Protein AF-A0A151PGT8-F1 (afdb_monomer_lite)

Sequence (103 aa):
MACAYSSAFQTFQWYRQAPSGEITHLLSVPANRNVTAGLFTGESLEGGKKTTLHLVELRLADSGRYLCATDAQRHGQSPAPLKNPPSPDNPGGRDTGIAWQGQ

Structure (mmCIF, N/CA/C/O backbone):
data_AF-A0A151PGT8-F1
#
_entry.id   AF-A0A151PGT8-F1
#
loop_
_atom_site.group_PDB
_atom_site.id
_atom_site.type_symbol
_atom_site.label_atom_id
_atom_site.label_alt_id
_atom_site.label_comp_id
_atom_site.label_asym_id
_atom_site.label_entity_id
_atom_site.label_seq_id
_atom_site.pdbx_PDB_ins_code
_atom_site.Cartn_x
_atom_site.Cartn_y
_atom_site.Cartn_z
_atom_site.occupancy
_atom_site.B_iso_or_equiv
_atom_site.auth_seq_id
_atom_site.auth_comp_id
_atom_site.auth_asym_id
_atom_site.auth_atom_id
_atom_site.pdbx_PDB_model_num
ATOM 1 N N . MET A 1 1 ? 6.329 -1.063 7.840 1.00 93.06 1 MET A N 1
ATOM 2 C CA . MET A 1 1 ? 5.930 -2.442 7.451 1.00 93.06 1 MET A CA 1
ATOM 3 C C . MET A 1 1 ? 6.582 -2.781 6.123 1.00 93.06 1 MET A C 1
ATOM 5 O O . MET A 1 1 ? 6.874 -1.846 5.391 1.00 93.06 1 MET A O 1
ATOM 9 N N . ALA A 1 2 ? 6.855 -4.054 5.818 1.00 95.44 2 ALA A N 1
ATOM 10 C CA . ALA A 1 2 ? 7.591 -4.432 4.608 1.00 95.44 2 ALA A CA 1
ATOM 11 C C . ALA A 1 2 ? 7.080 -5.743 3.999 1.00 95.44 2 ALA A C 1
ATOM 13 O O . ALA A 1 2 ? 6.766 -6.675 4.735 1.00 95.44 2 ALA A O 1
ATOM 14 N N . CYS A 1 3 ? 7.068 -5.813 2.669 1.00 95.94 3 CYS A N 1
ATOM 15 C CA . CYS A 1 3 ? 6.828 -7.027 1.896 1.00 95.94 3 CYS A CA 1
ATOM 16 C C . CYS A 1 3 ? 7.957 -7.234 0.894 1.00 95.94 3 CYS A C 1
ATOM 18 O O . CYS A 1 3 ? 8.378 -6.280 0.242 1.00 95.94 3 CYS A O 1
ATOM 20 N N . ALA A 1 4 ? 8.429 -8.471 0.773 1.00 95.56 4 ALA A N 1
ATOM 21 C CA . ALA A 1 4 ? 9.474 -8.862 -0.162 1.00 95.56 4 ALA A CA 1
ATOM 22 C C . ALA A 1 4 ? 8.994 -10.041 -1.010 1.00 95.56 4 ALA A C 1
ATOM 24 O O . ALA A 1 4 ? 8.316 -10.941 -0.515 1.00 95.56 4 ALA A O 1
ATOM 25 N N . TYR A 1 5 ? 9.364 -10.019 -2.282 1.00 91.50 5 TYR A N 1
ATOM 26 C CA . TYR A 1 5 ? 8.968 -10.983 -3.293 1.00 91.50 5 TYR A CA 1
ATOM 27 C C . TYR A 1 5 ? 10.208 -11.518 -4.011 1.00 91.50 5 TYR A C 1
ATOM 29 O O . TYR A 1 5 ? 11.230 -10.842 -4.122 1.00 91.50 5 TYR A O 1
ATOM 37 N N . SER A 1 6 ? 10.117 -12.740 -4.536 1.00 91.06 6 SER A N 1
ATOM 38 C CA . SER A 1 6 ? 11.187 -13.340 -5.345 1.00 91.06 6 SER A CA 1
ATOM 39 C C . SER A 1 6 ? 11.327 -12.670 -6.719 1.00 91.06 6 SER A C 1
ATOM 41 O O . SER A 1 6 ? 12.436 -12.530 -7.243 1.00 91.06 6 SER A O 1
ATOM 43 N N . SER A 1 7 ? 10.206 -12.230 -7.292 1.00 90.44 7 SER A N 1
ATOM 44 C CA . SER A 1 7 ? 10.118 -11.569 -8.595 1.00 90.44 7 SER A CA 1
ATOM 45 C C . SER A 1 7 ? 9.928 -10.060 -8.459 1.00 90.44 7 SER A C 1
ATOM 47 O O . SER A 1 7 ? 9.423 -9.574 -7.449 1.00 90.44 7 SER A O 1
ATOM 49 N N . ALA A 1 8 ? 10.322 -9.323 -9.500 1.00 91.25 8 ALA A N 1
ATOM 50 C CA . ALA A 1 8 ? 10.082 -7.889 -9.579 1.00 91.25 8 ALA A CA 1
ATOM 51 C C . ALA A 1 8 ? 8.673 -7.597 -10.119 1.00 91.25 8 ALA A C 1
ATOM 53 O O . ALA A 1 8 ? 8.248 -8.176 -11.123 1.00 91.25 8 ALA A O 1
ATOM 54 N N . PHE A 1 9 ? 7.972 -6.670 -9.477 1.00 92.06 9 PHE A N 1
ATOM 55 C CA . PHE A 1 9 ? 6.647 -6.196 -9.861 1.00 92.06 9 PHE A CA 1
ATOM 56 C C . PHE A 1 9 ? 6.691 -4.717 -10.230 1.00 92.06 9 PHE A C 1
ATOM 58 O O . PHE A 1 9 ? 7.548 -3.983 -9.752 1.00 92.06 9 PHE A O 1
ATOM 65 N N . GLN A 1 10 ? 5.765 -4.292 -11.094 1.00 92.94 10 GLN A N 1
ATOM 66 C CA . GLN A 1 10 ? 5.676 -2.903 -11.563 1.00 92.94 10 GLN A CA 1
ATOM 67 C C . GLN A 1 10 ? 4.914 -2.005 -10.590 1.00 92.94 10 GLN A C 1
ATOM 69 O O . GLN A 1 10 ? 5.238 -0.826 -10.461 1.00 92.94 10 GLN A O 1
ATOM 74 N N . THR A 1 11 ? 3.934 -2.573 -9.891 1.00 93.56 11 THR A N 1
ATOM 75 C CA . THR A 1 11 ? 3.107 -1.852 -8.929 1.00 93.56 11 THR A CA 1
ATOM 76 C C . THR A 1 11 ? 2.859 -2.723 -7.709 1.00 93.56 11 THR A C 1
ATOM 78 O O . THR A 1 11 ? 2.568 -3.917 -7.822 1.00 93.56 11 THR A O 1
ATOM 81 N N . PHE A 1 12 ? 2.930 -2.097 -6.542 1.00 95.38 12 PHE A N 1
ATOM 82 C CA . PHE A 1 12 ? 2.503 -2.658 -5.273 1.00 95.38 12 PHE A CA 1
ATOM 83 C C . PHE A 1 12 ? 1.241 -1.959 -4.800 1.00 95.38 12 PHE A C 1
ATOM 85 O O . PHE A 1 12 ? 1.117 -0.741 -4.904 1.00 95.38 12 PHE A O 1
ATOM 92 N N . GLN A 1 13 ? 0.322 -2.726 -4.240 1.00 96.38 13 GLN A N 1
ATOM 93 C CA . GLN A 1 13 ? -0.916 -2.238 -3.660 1.00 96.38 13 GLN A CA 1
ATOM 94 C C . GLN A 1 13 ? -0.866 -2.442 -2.153 1.00 96.38 13 GLN A C 1
ATOM 96 O O . GLN A 1 13 ? -0.583 -3.548 -1.691 1.00 96.38 13 GLN A O 1
ATOM 101 N N . TRP A 1 14 ? -1.155 -1.393 -1.392 1.00 97.38 14 TRP A N 1
ATOM 102 C CA . TRP A 1 14 ? -1.260 -1.467 0.059 1.00 97.38 14 TRP A CA 1
ATOM 103 C C . TRP A 1 14 ? -2.711 -1.357 0.497 1.00 97.38 14 TRP A C 1
ATOM 105 O O . TRP A 1 14 ? -3.453 -0.492 0.033 1.00 97.38 14 TRP A O 1
ATOM 115 N N . TYR A 1 15 ? -3.089 -2.223 1.429 1.00 96.62 15 TYR A N 1
ATOM 116 C CA . TYR A 1 15 ? -4.415 -2.279 2.016 1.00 96.62 15 TYR A CA 1
ATOM 117 C C . TYR A 1 15 ? -4.320 -2.359 3.532 1.00 96.62 15 TYR A C 1
ATOM 119 O O . TYR A 1 15 ? -3.334 -2.842 4.098 1.00 96.62 15 TYR A O 1
ATOM 127 N N . ARG A 1 16 ? -5.399 -1.953 4.186 1.00 95.38 16 ARG A N 1
ATOM 128 C CA . ARG A 1 16 ? -5.622 -2.192 5.603 1.00 95.38 16 ARG A CA 1
ATOM 129 C C . ARG A 1 16 ? -6.892 -2.998 5.773 1.00 95.38 16 ARG A C 1
ATOM 131 O O . ARG A 1 16 ? -7.927 -2.644 5.229 1.00 95.38 16 ARG A O 1
ATOM 138 N N . GLN A 1 17 ? -6.804 -4.046 6.573 1.00 96.44 17 GLN A N 1
ATOM 139 C CA . GLN A 1 17 ? -7.943 -4.786 7.070 1.00 96.44 17 GLN A CA 1
ATOM 140 C C . GLN A 1 17 ? -8.245 -4.346 8.507 1.00 96.44 17 GLN A C 1
ATOM 142 O O . GLN A 1 17 ? -7.421 -4.539 9.410 1.00 96.44 17 GLN A O 1
ATOM 147 N N . ALA A 1 18 ? -9.413 -3.742 8.712 1.00 93.81 18 ALA A N 1
ATOM 148 C CA . ALA A 1 18 ? -9.915 -3.373 10.030 1.00 93.81 18 ALA A CA 1
ATOM 149 C C . ALA A 1 18 ? -10.287 -4.625 10.855 1.00 93.81 18 ALA A C 1
ATOM 151 O O . ALA A 1 18 ? -10.501 -5.696 10.282 1.00 93.81 18 ALA A O 1
ATOM 152 N N . PRO A 1 19 ? -10.424 -4.521 12.192 1.00 91.12 19 PRO A N 1
ATOM 153 C CA . PRO A 1 19 ? -10.880 -5.640 13.026 1.00 91.12 19 PRO A CA 1
ATOM 154 C C . PRO A 1 19 ? -12.253 -6.205 12.627 1.00 91.12 19 PRO A C 1
ATOM 156 O O . PRO A 1 19 ? -12.517 -7.379 12.863 1.00 91.12 19 PRO A O 1
ATOM 159 N N . SER A 1 20 ? -13.105 -5.394 11.988 1.00 93.12 20 SER A N 1
ATOM 160 C CA . SER A 1 20 ? -14.387 -5.817 11.404 1.00 93.12 20 SER A CA 1
ATOM 161 C C . SER A 1 20 ? -14.239 -6.754 10.198 1.00 93.12 20 SER A C 1
ATOM 163 O O . SER A 1 20 ? -15.221 -7.347 9.762 1.00 93.12 20 SER A O 1
ATOM 165 N N . GLY A 1 21 ? -13.032 -6.876 9.639 1.00 92.75 21 GLY A N 1
ATOM 166 C CA . GLY A 1 21 ? -12.742 -7.629 8.422 1.00 92.75 21 GLY A CA 1
ATOM 167 C C . GLY A 1 21 ? -12.804 -6.799 7.138 1.00 92.75 21 GLY A C 1
ATOM 168 O O . GLY A 1 21 ? -12.366 -7.300 6.103 1.00 92.75 21 GLY A O 1
ATOM 169 N N . GLU A 1 22 ? -13.278 -5.549 7.197 1.00 95.00 22 GLU A N 1
ATOM 170 C CA . GLU A 1 22 ? -13.301 -4.630 6.052 1.00 95.00 22 GLU A CA 1
ATOM 171 C C . GLU A 1 22 ? -11.880 -4.368 5.541 1.00 95.00 22 GLU A C 1
ATOM 173 O O . GLU A 1 22 ? -10.990 -4.060 6.334 1.00 95.00 22 GLU A O 1
ATOM 178 N N . ILE A 1 23 ? -11.677 -4.487 4.225 1.00 96.38 23 ILE A N 1
ATOM 179 C CA . ILE A 1 23 ? -10.402 -4.212 3.560 1.00 96.38 23 ILE A CA 1
ATOM 180 C C . ILE A 1 23 ? -10.520 -2.906 2.777 1.00 96.38 23 ILE A C 1
ATOM 182 O O . ILE A 1 23 ? -11.264 -2.825 1.802 1.00 96.38 23 ILE A O 1
ATOM 186 N N . THR A 1 24 ? -9.723 -1.916 3.162 1.00 95.75 24 THR A N 1
ATOM 187 C CA . THR A 1 24 ? -9.657 -0.605 2.515 1.00 95.75 24 THR A CA 1
ATOM 188 C C . THR A 1 24 ? -8.332 -0.463 1.770 1.00 95.75 24 THR A C 1
ATOM 190 O O . THR A 1 24 ? -7.267 -0.796 2.299 1.00 95.75 24 THR A O 1
ATOM 193 N N . HIS A 1 25 ? -8.379 0.034 0.534 1.00 96.44 25 HIS A N 1
ATOM 194 C CA . HIS A 1 25 ? -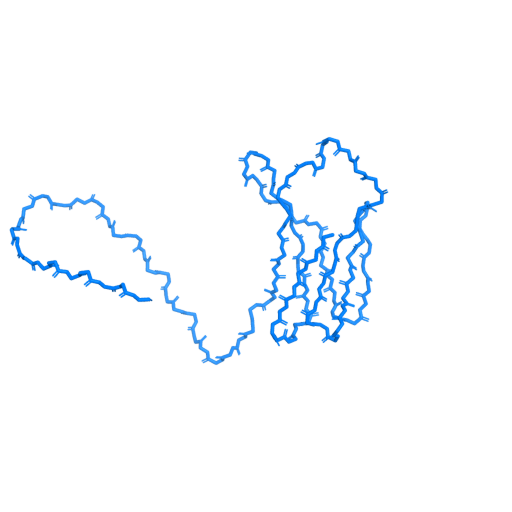7.177 0.404 -0.219 1.00 96.44 25 HIS A CA 1
ATOM 195 C C . HIS A 1 25 ? -6.546 1.669 0.369 1.00 96.44 25 HIS A C 1
ATOM 197 O O . HIS A 1 25 ? -7.255 2.618 0.694 1.00 96.44 25 HIS A O 1
ATOM 203 N N . LEU A 1 26 ? -5.221 1.662 0.523 1.00 95.44 26 LEU A N 1
ATOM 204 C CA . LEU A 1 26 ? -4.463 2.788 1.066 1.00 95.44 26 LEU A CA 1
ATOM 205 C C . LEU A 1 26 ? -3.779 3.582 -0.046 1.00 95.44 26 LEU A C 1
ATOM 207 O O . LEU A 1 26 ? -3.971 4.790 -0.149 1.00 95.44 26 LEU A O 1
ATOM 211 N N . LEU A 1 27 ? -2.948 2.913 -0.852 1.00 96.94 27 LEU A N 1
ATOM 212 C CA . LEU A 1 27 ? -2.195 3.527 -1.947 1.00 96.94 27 LEU A CA 1
ATOM 213 C C . LEU A 1 27 ? -1.573 2.479 -2.876 1.00 96.94 27 LEU A C 1
ATOM 215 O O . LEU A 1 27 ? -1.376 1.318 -2.505 1.00 96.94 27 LEU A O 1
ATOM 219 N N . SER A 1 28 ? -1.208 2.932 -4.075 1.00 96.62 28 SER A N 1
ATOM 220 C CA . SER A 1 28 ? -0.460 2.161 -5.071 1.00 96.62 28 SER A CA 1
ATOM 221 C C . SER A 1 28 ? 0.950 2.734 -5.238 1.00 96.62 28 SER A C 1
ATOM 223 O O . SER A 1 28 ? 1.101 3.918 -5.538 1.00 96.62 28 SER A O 1
ATOM 225 N N . VAL A 1 29 ? 1.979 1.902 -5.072 1.00 96.62 29 VAL A N 1
ATOM 226 C CA . VAL A 1 29 ? 3.395 2.280 -5.194 1.00 96.62 29 VAL A CA 1
ATOM 227 C C . VAL A 1 29 ? 3.963 1.715 -6.495 1.00 96.62 29 VAL A C 1
ATOM 229 O O . VAL A 1 29 ? 4.074 0.494 -6.620 1.00 96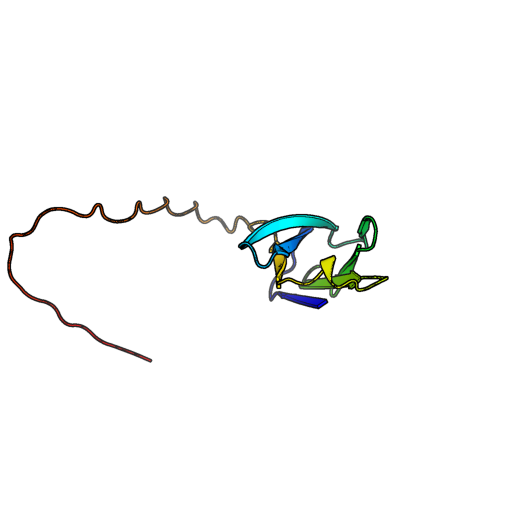.62 29 VAL A O 1
ATOM 232 N N . PRO A 1 30 ? 4.341 2.554 -7.468 1.00 95.38 30 PRO A N 1
ATOM 233 C CA . PRO A 1 30 ? 5.081 2.106 -8.637 1.00 95.38 30 PRO A CA 1
ATOM 234 C C . PRO A 1 30 ? 6.491 1.661 -8.247 1.00 95.38 30 PRO A C 1
ATOM 236 O O . PRO A 1 30 ? 7.105 2.214 -7.339 1.00 95.38 30 PRO A O 1
ATOM 239 N N . ALA A 1 31 ? 7.059 0.724 -8.996 1.00 92.81 31 ALA A N 1
ATOM 240 C CA . ALA A 1 31 ? 8.375 0.167 -8.703 1.00 92.81 31 ALA A CA 1
ATOM 241 C C . ALA A 1 31 ? 9.518 1.197 -8.736 1.00 92.81 31 ALA A C 1
ATOM 243 O O . ALA A 1 31 ? 10.571 0.974 -8.138 1.00 92.81 31 ALA A O 1
ATOM 244 N N . ASN A 1 32 ? 9.318 2.307 -9.452 1.00 92.81 32 ASN A N 1
ATOM 245 C CA . ASN A 1 32 ? 10.336 3.310 -9.751 1.00 92.81 32 ASN A CA 1
ATOM 246 C C . ASN A 1 32 ? 10.247 4.586 -8.901 1.00 92.81 32 ASN A C 1
ATOM 248 O O . ASN A 1 32 ? 11.075 5.476 -9.088 1.00 92.81 32 ASN A O 1
ATOM 252 N N . ARG A 1 33 ? 9.252 4.719 -8.015 1.00 94.06 33 ARG A N 1
ATOM 253 C CA . ARG A 1 33 ? 9.112 5.909 -7.168 1.00 94.06 33 ARG A CA 1
ATOM 254 C C . ARG A 1 33 ? 8.353 5.626 -5.881 1.00 94.06 33 ARG A C 1
ATOM 256 O O . ARG A 1 33 ? 7.478 4.766 -5.839 1.00 94.06 33 ARG A O 1
ATOM 263 N N . ASN A 1 34 ? 8.620 6.445 -4.875 1.00 96.38 34 ASN A N 1
ATOM 264 C CA . ASN A 1 34 ? 7.855 6.445 -3.636 1.00 96.38 34 ASN A CA 1
ATOM 265 C C . ASN A 1 34 ? 6.561 7.247 -3.821 1.00 96.38 34 ASN A C 1
ATOM 267 O O . ASN A 1 34 ? 6.483 8.149 -4.661 1.00 96.38 34 ASN A O 1
ATOM 271 N N . VAL A 1 35 ? 5.537 6.903 -3.046 1.00 97.12 35 VAL A N 1
ATOM 272 C CA . VAL A 1 35 ? 4.218 7.539 -3.094 1.00 97.12 35 VAL A CA 1
ATOM 273 C C . VAL A 1 35 ? 3.754 7.841 -1.684 1.00 97.12 35 VAL A C 1
ATOM 275 O O . VAL A 1 35 ? 3.768 6.965 -0.825 1.00 97.12 35 VAL A O 1
ATOM 278 N N . THR A 1 36 ? 3.274 9.061 -1.471 1.00 96.81 36 THR A N 1
ATOM 279 C CA . THR A 1 36 ? 2.665 9.476 -0.208 1.00 96.81 36 THR A CA 1
ATOM 280 C C . THR A 1 36 ? 1.195 9.809 -0.428 1.00 96.81 36 THR A C 1
ATOM 282 O O . THR A 1 36 ? 0.853 10.564 -1.336 1.00 96.81 36 THR A O 1
ATOM 285 N N . ALA A 1 37 ? 0.330 9.241 0.409 1.00 93.75 37 ALA A N 1
ATOM 286 C CA . ALA A 1 37 ? -1.106 9.478 0.426 1.00 93.75 37 ALA A CA 1
ATOM 287 C C . ALA A 1 37 ? -1.569 9.660 1.879 1.00 93.75 37 ALA A C 1
ATOM 289 O O . ALA A 1 37 ? -1.590 8.715 2.669 1.00 93.75 37 ALA A O 1
ATOM 290 N N . GLY A 1 38 ? -1.921 10.894 2.247 1.00 91.31 38 GLY A N 1
ATOM 291 C CA . GLY A 1 38 ? -2.267 11.231 3.628 1.00 91.31 38 GLY A CA 1
ATOM 292 C C . GLY A 1 38 ? -1.105 10.948 4.584 1.00 91.31 38 GLY A C 1
ATOM 293 O O . GLY A 1 38 ? -0.019 11.496 4.423 1.00 91.31 38 GLY A O 1
ATOM 294 N N . LEU A 1 39 ? -1.338 10.083 5.573 1.00 92.06 39 LEU A N 1
ATOM 295 C CA . LEU A 1 39 ? -0.337 9.689 6.574 1.00 92.06 39 LEU A CA 1
ATOM 296 C C . LEU A 1 39 ? 0.562 8.531 6.116 1.00 92.06 39 LEU A C 1
ATOM 298 O O . LEU A 1 39 ? 1.491 8.163 6.837 1.00 92.06 39 LEU A O 1
ATOM 302 N N . PHE A 1 40 ? 0.278 7.944 4.953 1.00 95.12 40 PHE A N 1
ATOM 303 C CA . PHE A 1 40 ? 0.951 6.757 4.450 1.00 95.12 40 PHE A CA 1
ATOM 304 C C . PHE A 1 40 ? 1.998 7.121 3.402 1.00 95.12 40 PHE A C 1
ATOM 306 O O . PHE A 1 40 ? 1.682 7.770 2.408 1.00 95.12 40 PHE A O 1
ATOM 313 N N . THR A 1 41 ? 3.218 6.624 3.575 1.00 97.25 41 THR A N 1
ATOM 314 C CA . THR A 1 41 ? 4.281 6.686 2.569 1.00 97.25 41 THR A CA 1
ATOM 315 C C . THR A 1 41 ? 4.678 5.272 2.184 1.00 97.25 41 THR A C 1
ATOM 317 O O . THR A 1 41 ? 5.168 4.503 3.010 1.00 97.25 41 THR A O 1
ATOM 320 N N . GLY A 1 42 ? 4.429 4.921 0.929 1.00 97.12 42 GLY A N 1
ATOM 321 C CA . GLY A 1 42 ? 4.847 3.671 0.325 1.00 97.12 42 GLY A CA 1
ATOM 322 C C . GLY A 1 42 ? 6.135 3.843 -0.468 1.00 97.12 42 GLY A C 1
ATOM 323 O O . GLY A 1 42 ? 6.248 4.762 -1.281 1.00 97.12 42 GLY A O 1
ATOM 324 N N . GLU A 1 43 ? 7.089 2.944 -0.269 1.00 97.62 43 GLU A N 1
ATOM 325 C CA . GLU A 1 43 ? 8.359 2.945 -0.994 1.00 97.62 43 GLU A CA 1
ATOM 326 C C . GLU A 1 43 ? 8.531 1.644 -1.768 1.00 97.62 43 GLU A C 1
ATOM 328 O O . GLU A 1 43 ? 8.059 0.583 -1.345 1.00 97.62 43 GLU A O 1
ATOM 333 N N . SER A 1 44 ? 9.203 1.735 -2.912 1.00 96.06 44 SER A N 1
ATOM 334 C CA . SER A 1 44 ? 9.647 0.579 -3.685 1.00 96.06 44 SER A CA 1
ATOM 335 C C . SER A 1 44 ? 11.161 0.476 -3.589 1.00 96.06 44 SER A C 1
ATOM 337 O O . SER A 1 44 ? 11.886 1.439 -3.830 1.00 96.06 44 SER A O 1
ATOM 339 N N . LEU A 1 45 ? 11.637 -0.711 -3.238 1.00 94.69 45 LEU A N 1
ATOM 340 C CA . LEU A 1 45 ? 13.037 -1.024 -3.007 1.00 94.69 45 LEU A CA 1
ATOM 341 C C . LEU A 1 45 ? 13.454 -2.212 -3.878 1.00 94.69 45 LEU A C 1
ATOM 343 O O . LEU A 1 45 ? 12.625 -2.961 -4.407 1.00 94.69 45 LEU A O 1
ATOM 347 N N . GLU A 1 46 ? 14.768 -2.397 -4.004 1.00 94.06 46 GLU A N 1
ATOM 348 C CA . GLU A 1 46 ? 15.366 -3.578 -4.646 1.00 94.06 46 GLU A CA 1
ATOM 349 C C . GLU A 1 46 ? 14.841 -3.816 -6.079 1.00 94.06 46 GLU A C 1
ATOM 351 O O . GLU A 1 46 ?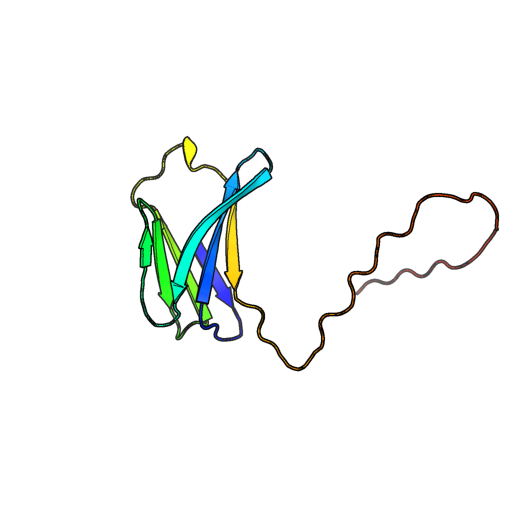 14.635 -4.950 -6.510 1.00 94.06 46 GLU A O 1
ATOM 356 N N . GLY A 1 47 ? 14.587 -2.728 -6.818 1.00 89.75 47 GLY A N 1
ATOM 357 C CA . GLY A 1 47 ? 14.124 -2.780 -8.208 1.00 89.75 47 GLY A CA 1
ATOM 358 C C . GLY A 1 47 ? 12.725 -3.377 -8.377 1.00 89.75 47 GLY A C 1
ATOM 359 O O . GLY A 1 47 ? 12.476 -4.071 -9.360 1.00 89.75 47 GLY A O 1
ATOM 360 N N . GLY A 1 48 ? 11.825 -3.157 -7.413 1.00 92.00 48 GLY A N 1
ATOM 361 C CA . GLY A 1 48 ? 10.461 -3.685 -7.463 1.00 92.00 48 GLY A CA 1
ATOM 362 C C . GLY A 1 48 ? 10.328 -5.101 -6.906 1.00 92.00 48 GLY A C 1
ATOM 363 O O . GLY A 1 48 ? 9.340 -5.774 -7.184 1.00 92.00 48 GLY A O 1
ATOM 364 N N . LYS A 1 49 ? 11.289 -5.571 -6.105 1.00 94.56 49 LYS A N 1
ATOM 365 C CA . LYS A 1 49 ? 11.172 -6.835 -5.352 1.00 94.56 49 LYS A CA 1
ATOM 366 C C . LYS A 1 49 ? 10.692 -6.635 -3.924 1.00 94.56 49 LYS A C 1
ATOM 368 O O . LYS A 1 49 ? 10.276 -7.589 -3.274 1.00 94.56 49 LYS A O 1
ATOM 373 N N . LYS A 1 50 ? 10.737 -5.405 -3.423 1.00 96.06 50 LYS A N 1
ATOM 374 C CA . LYS A 1 50 ? 10.374 -5.091 -2.048 1.00 96.06 50 LYS A CA 1
ATOM 375 C C . LYS A 1 50 ? 9.603 -3.789 -1.991 1.00 96.06 50 LYS A C 1
ATOM 377 O O . LYS A 1 50 ? 9.904 -2.853 -2.720 1.00 96.06 50 LYS A O 1
ATOM 382 N N . THR A 1 51 ? 8.631 -3.724 -1.095 1.00 96.81 51 THR A N 1
ATOM 383 C CA . THR A 1 51 ? 7.914 -2.490 -0.789 1.00 96.81 51 THR A CA 1
ATOM 384 C C . THR A 1 51 ? 7.800 -2.301 0.711 1.00 96.81 51 THR A C 1
ATOM 386 O O . THR A 1 51 ? 7.650 -3.270 1.463 1.00 96.81 51 THR A O 1
ATOM 389 N N . THR A 1 52 ? 7.879 -1.054 1.157 1.00 97.62 52 THR A N 1
ATOM 390 C CA . THR A 1 52 ? 7.638 -0.671 2.545 1.00 97.62 52 THR A CA 1
ATOM 391 C C . THR A 1 52 ? 6.466 0.290 2.631 1.00 97.62 52 THR A C 1
ATOM 393 O O . THR A 1 52 ? 6.196 1.047 1.705 1.00 97.62 52 THR A O 1
ATOM 396 N N . LEU A 1 53 ? 5.758 0.236 3.757 1.00 96.94 53 LEU A N 1
ATOM 397 C CA . LEU A 1 53 ? 4.720 1.189 4.125 1.00 96.94 53 LEU A CA 1
ATOM 398 C C . LEU A 1 53 ? 5.088 1.823 5.462 1.00 96.94 53 LEU A C 1
ATOM 400 O O . LEU A 1 53 ? 5.268 1.121 6.467 1.00 96.94 53 LEU A O 1
ATOM 404 N N . HIS A 1 54 ? 5.186 3.143 5.455 1.00 95.38 54 HIS A N 1
ATOM 405 C CA . HIS A 1 54 ? 5.496 3.989 6.595 1.00 95.38 54 HIS A CA 1
ATOM 406 C C . HIS A 1 54 ? 4.269 4.818 6.956 1.00 95.38 54 HIS A C 1
ATOM 408 O O . HIS A 1 54 ? 3.589 5.338 6.074 1.00 95.38 54 HIS A O 1
ATOM 414 N N . LEU A 1 55 ? 3.989 4.925 8.253 1.00 93.75 55 LEU A N 1
ATOM 415 C CA . LEU A 1 55 ? 2.964 5.813 8.788 1.00 93.75 55 LEU A CA 1
ATOM 416 C C . LEU A 1 55 ? 3.680 6.911 9.565 1.00 93.75 55 LEU A C 1
ATOM 418 O O . LEU A 1 55 ? 4.524 6.605 10.407 1.00 93.75 55 LEU A O 1
ATOM 422 N N . VAL A 1 56 ? 3.360 8.170 9.270 1.00 88.06 56 VAL A N 1
ATOM 423 C CA . VAL A 1 56 ? 3.969 9.326 9.952 1.00 88.06 56 VAL A CA 1
ATOM 424 C C . VAL A 1 56 ? 3.482 9.433 11.398 1.00 88.06 56 VAL A C 1
ATOM 426 O O . VAL A 1 56 ? 4.246 9.799 12.286 1.00 88.06 56 VAL A O 1
ATOM 429 N N . GLU A 1 57 ? 2.226 9.065 11.648 1.00 87.19 57 GLU A N 1
ATOM 430 C CA . GLU A 1 57 ? 1.614 9.077 12.972 1.00 87.19 57 GLU A CA 1
ATOM 431 C C . GLU A 1 57 ? 0.749 7.823 13.137 1.00 87.19 57 GLU A C 1
ATOM 433 O O . GLU A 1 57 ? -0.048 7.498 12.259 1.00 87.19 57 GLU A O 1
ATOM 438 N N . LEU A 1 58 ? 0.928 7.099 14.244 1.00 87.31 58 LEU A N 1
ATOM 439 C CA . LEU A 1 58 ? 0.156 5.898 14.561 1.00 87.31 58 LEU A CA 1
ATOM 440 C C . LEU A 1 58 ? -0.937 6.250 15.566 1.00 87.31 58 LEU A C 1
ATOM 442 O O . LEU A 1 58 ? -0.637 6.559 16.720 1.00 87.31 58 LEU A O 1
ATOM 446 N N . ARG A 1 59 ? -2.204 6.164 15.158 1.00 89.19 59 ARG A N 1
ATOM 447 C CA . ARG A 1 59 ? -3.350 6.328 16.059 1.00 89.19 59 ARG A CA 1
ATOM 448 C C . ARG A 1 59 ? -4.009 4.981 16.319 1.00 89.19 59 ARG A C 1
ATOM 450 O O . ARG A 1 59 ? -3.905 4.045 15.530 1.00 89.19 59 ARG A O 1
ATOM 457 N N . LEU A 1 60 ? -4.758 4.877 17.418 1.00 88.00 60 LEU A N 1
ATOM 458 C CA . LEU A 1 60 ? -5.509 3.653 17.737 1.00 88.00 60 LEU A CA 1
ATOM 459 C C . LEU A 1 60 ? -6.491 3.281 16.611 1.00 88.00 60 LEU A C 1
ATOM 461 O O . LEU A 1 60 ? -6.683 2.104 16.302 1.00 88.00 60 LEU A O 1
ATOM 465 N N . ALA A 1 61 ? -7.049 4.301 15.954 1.00 86.69 61 ALA A N 1
ATOM 466 C CA . ALA A 1 61 ? -7.926 4.164 14.799 1.00 86.69 61 ALA A CA 1
ATOM 467 C C . ALA A 1 61 ? -7.237 3.571 13.561 1.00 86.69 61 ALA A C 1
ATOM 469 O O . ALA A 1 61 ? -7.952 3.185 12.643 1.00 86.69 61 ALA A O 1
ATOM 470 N N . ASP A 1 62 ? -5.905 3.454 13.543 1.00 87.88 62 ASP A N 1
ATOM 471 C CA . ASP A 1 62 ? -5.109 2.851 12.465 1.00 87.88 62 ASP A CA 1
ATOM 472 C C . ASP A 1 62 ? -4.765 1.378 12.743 1.00 87.88 62 ASP A C 1
ATOM 474 O O . ASP A 1 62 ? -4.131 0.706 11.927 1.00 87.88 62 ASP A O 1
ATOM 478 N N . SER A 1 63 ? -5.196 0.837 13.886 1.00 90.25 63 SER A N 1
ATOM 479 C CA . SER A 1 63 ? -4.976 -0.568 14.237 1.00 90.25 63 SER A CA 1
ATOM 480 C C . SER A 1 63 ? -5.657 -1.518 13.246 1.00 90.25 63 SER A C 1
ATOM 482 O O . SER A 1 63 ? -6.792 -1.318 12.811 1.00 90.25 63 SER A O 1
ATOM 484 N N . GLY A 1 64 ? -4.956 -2.569 12.843 1.00 92.44 64 GLY A N 1
ATOM 485 C CA . GLY A 1 64 ? -5.467 -3.524 11.868 1.00 92.44 64 GLY A CA 1
ATOM 486 C C . GLY A 1 64 ? -4.3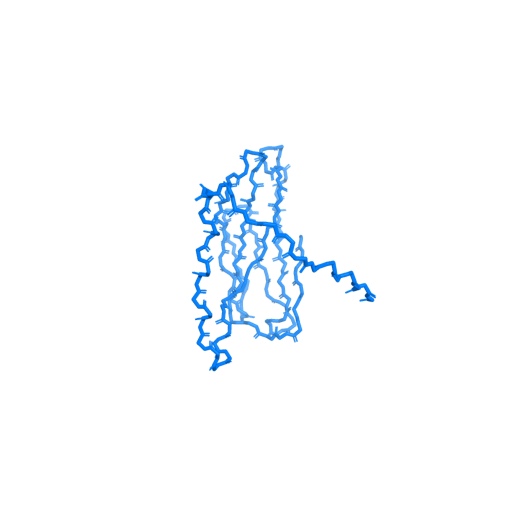52 -4.347 11.249 1.00 92.44 64 GLY A C 1
ATOM 487 O O . GLY A 1 64 ? -3.178 -4.198 11.593 1.00 92.44 64 GLY A O 1
ATOM 488 N N . ARG A 1 65 ? -4.725 -5.225 10.320 1.00 95.31 65 ARG A N 1
ATOM 489 C CA . ARG A 1 65 ? -3.761 -5.991 9.528 1.00 95.31 65 ARG A CA 1
ATOM 490 C C . ARG A 1 65 ? -3.447 -5.209 8.265 1.00 95.31 65 ARG A C 1
ATOM 492 O O . ARG A 1 65 ? -4.352 -4.835 7.530 1.00 95.31 65 ARG A O 1
ATOM 499 N N . TYR A 1 66 ? -2.173 -4.989 7.995 1.00 96.00 66 TYR A N 1
ATOM 500 C CA . TYR A 1 66 ? -1.740 -4.338 6.767 1.00 96.00 66 TYR A CA 1
ATOM 501 C C . TYR A 1 66 ? -1.351 -5.401 5.757 1.00 96.00 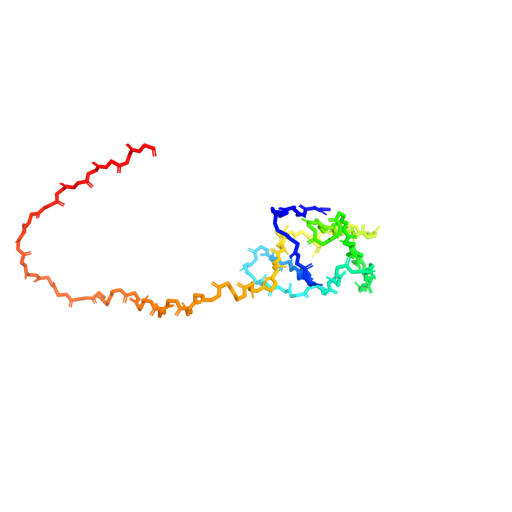66 TYR A C 1
ATOM 503 O O . TYR A 1 66 ? -0.574 -6.305 6.063 1.00 96.00 66 TYR A O 1
ATOM 511 N N . LEU A 1 67 ? -1.933 -5.305 4.571 1.00 96.88 67 LEU A N 1
ATOM 512 C CA . LEU A 1 67 ? -1.775 -6.276 3.504 1.00 96.88 67 LEU A CA 1
ATOM 513 C C . LEU A 1 67 ? -1.110 -5.589 2.318 1.00 96.88 67 LEU A C 1
ATOM 515 O O . LEU A 1 67 ? -1.418 -4.442 1.994 1.00 96.88 67 LEU A O 1
ATOM 519 N N . CYS A 1 68 ? -0.219 -6.313 1.662 1.00 95.56 68 CYS A N 1
ATOM 520 C CA . CYS A 1 68 ? 0.384 -5.910 0.406 1.00 95.56 68 CYS A CA 1
ATOM 521 C C . CYS A 1 68 ? -0.055 -6.891 -0.680 1.00 95.56 68 CYS A C 1
ATOM 523 O O . CYS A 1 68 ? -0.179 -8.092 -0.435 1.00 95.56 68 CYS A O 1
ATOM 525 N N . ALA A 1 69 ? -0.288 -6.376 -1.876 1.00 94.75 69 ALA A N 1
ATOM 526 C CA . ALA A 1 69 ? -0.545 -7.177 -3.058 1.00 94.75 69 ALA A CA 1
ATOM 527 C C . ALA A 1 69 ? 0.265 -6.633 -4.230 1.00 94.75 69 ALA A C 1
ATOM 529 O O . ALA A 1 69 ? 0.727 -5.490 -4.222 1.00 94.75 69 ALA A O 1
ATOM 530 N N . THR A 1 70 ? 0.431 -7.460 -5.245 1.00 92.88 70 THR A N 1
ATOM 531 C CA . THR A 1 70 ? 1.045 -7.080 -6.509 1.00 92.88 70 THR A CA 1
ATOM 532 C C . THR A 1 70 ? 0.108 -7.432 -7.646 1.00 92.88 70 THR A C 1
ATOM 534 O O . THR A 1 70 ? -0.785 -8.271 -7.503 1.00 92.88 70 THR A O 1
ATOM 537 N N . ASP A 1 71 ? 0.308 -6.783 -8.786 1.00 82.75 71 ASP A N 1
ATOM 538 C CA . ASP A 1 71 ? -0.426 -7.146 -9.989 1.00 82.75 71 ASP A CA 1
ATOM 539 C C . ASP A 1 71 ? -0.094 -8.594 -10.378 1.00 82.75 71 ASP A C 1
ATOM 541 O O . ASP A 1 71 ? 1.061 -9.032 -10.304 1.00 82.75 71 ASP A O 1
ATOM 545 N N . ALA A 1 72 ? -1.108 -9.343 -10.819 1.00 74.81 72 ALA A N 1
ATOM 546 C CA . ALA A 1 72 ? -0.908 -10.696 -11.313 1.00 74.81 72 ALA A CA 1
ATOM 547 C C . ALA A 1 72 ? 0.046 -10.659 -12.515 1.00 74.81 72 ALA A C 1
ATOM 549 O O . ALA A 1 72 ? -0.301 -10.160 -13.589 1.00 74.81 72 ALA A O 1
ATOM 5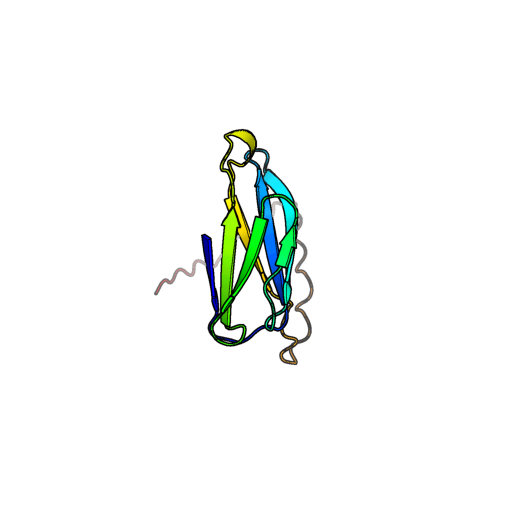50 N N . GLN A 1 73 ? 1.251 -11.209 -12.350 1.00 64.62 73 GLN A N 1
ATOM 551 C CA . GLN A 1 73 ? 2.134 -11.457 -13.482 1.00 64.62 73 GLN A CA 1
ATOM 552 C C . GLN A 1 73 ? 1.437 -12.502 -14.348 1.00 64.62 73 GLN A C 1
ATOM 554 O O . GLN A 1 73 ? 1.303 -13.658 -13.944 1.00 64.62 73 GLN A O 1
ATOM 559 N N . ARG A 1 74 ? 0.940 -12.104 -15.525 1.00 56.72 74 ARG A N 1
ATOM 560 C CA . ARG A 1 74 ? 0.386 -13.053 -16.494 1.00 56.72 74 ARG A CA 1
ATOM 561 C C . ARG A 1 74 ? 1.519 -13.904 -17.046 1.00 56.72 74 ARG A C 1
ATOM 563 O O . ARG A 1 74 ? 2.051 -13.641 -18.117 1.00 56.72 74 ARG A O 1
ATOM 570 N N . HIS A 1 75 ? 1.886 -14.939 -16.310 1.00 51.72 75 HIS A N 1
ATOM 571 C CA . HIS A 1 75 ? 2.867 -15.912 -16.745 1.00 51.72 75 HIS A CA 1
ATOM 572 C C . HIS A 1 75 ? 2.182 -16.961 -17.625 1.00 51.72 75 HIS A C 1
ATOM 574 O O . HIS A 1 75 ? 2.085 -18.107 -17.219 1.00 51.72 75 HIS A O 1
ATOM 580 N N . GLY A 1 76 ? 1.601 -16.560 -18.765 1.00 49.59 76 GLY A N 1
ATOM 581 C CA . GLY A 1 76 ? 1.040 -17.461 -19.793 1.00 49.59 76 GLY A CA 1
ATOM 582 C C . GLY A 1 76 ? -0.017 -18.491 -19.354 1.00 49.59 76 GLY A C 1
ATOM 583 O O . GLY A 1 76 ? -0.512 -19.241 -20.187 1.00 49.59 76 GLY A O 1
ATOM 584 N N . GLN A 1 77 ? -0.386 -18.545 -18.078 1.00 46.16 77 GLN A N 1
ATOM 585 C CA . GLN A 1 77 ? -1.343 -19.488 -17.531 1.00 46.16 77 GLN A CA 1
ATOM 586 C C . GLN A 1 77 ? -2.684 -18.776 -17.451 1.00 46.16 77 GLN A C 1
ATOM 588 O O . GLN A 1 77 ? -2.854 -17.801 -16.715 1.00 46.16 77 GLN A O 1
ATOM 593 N N . SER A 1 78 ? -3.619 -19.244 -18.277 1.00 48.72 78 SER A N 1
ATOM 594 C CA . SER A 1 78 ? -5.031 -18.889 -18.175 1.00 48.72 78 SER A CA 1
ATOM 595 C C . SER A 1 78 ? -5.471 -19.037 -16.714 1.00 48.72 78 SER A C 1
ATOM 597 O O . SER A 1 78 ? -5.133 -20.059 -16.107 1.00 48.72 78 SER A O 1
ATOM 599 N N . PRO A 1 79 ? -6.183 -18.062 -16.119 1.00 54.31 79 PRO A N 1
ATOM 600 C CA . PRO A 1 79 ? -6.699 -18.233 -14.770 1.00 54.31 79 PRO A CA 1
ATOM 601 C C . PRO A 1 79 ? -7.551 -19.503 -14.739 1.00 54.31 79 PRO A C 1
ATOM 603 O O . PRO A 1 79 ? -8.457 -19.671 -15.560 1.00 54.31 79 PRO A O 1
ATOM 606 N N . ALA A 1 80 ? -7.221 -20.421 -13.826 1.00 57.66 80 ALA A N 1
ATOM 607 C CA . ALA A 1 80 ? -8.052 -21.589 -13.588 1.00 57.66 80 ALA A CA 1
ATOM 608 C C . ALA A 1 80 ? -9.478 -21.101 -13.273 1.00 57.66 80 ALA A C 1
ATOM 610 O O . ALA A 1 80 ? -9.622 -20.149 -12.495 1.00 57.66 80 ALA A O 1
ATOM 611 N N . PRO A 1 81 ? -10.526 -21.696 -13.873 1.00 54.53 81 PRO A N 1
ATOM 612 C CA . PRO A 1 81 ? -11.895 -21.338 -13.542 1.00 54.53 81 PRO A CA 1
ATOM 613 C C . PRO A 1 81 ? -12.086 -21.439 -12.030 1.00 54.53 81 PRO A C 1
ATOM 615 O O . PRO A 1 81 ? -11.651 -22.418 -11.418 1.00 54.53 81 PRO A O 1
ATOM 618 N N . LEU A 1 82 ? -12.729 -20.435 -11.428 1.00 51.53 82 LEU A N 1
ATOM 619 C CA . LEU A 1 82 ? -13.199 -20.513 -10.047 1.00 51.53 82 LEU A CA 1
ATOM 620 C C . LEU A 1 82 ? -14.038 -21.789 -9.919 1.00 51.53 82 LEU A C 1
ATOM 622 O O . LEU A 1 82 ? -15.156 -21.862 -10.428 1.00 51.53 82 LEU A O 1
ATOM 626 N N . LYS A 1 83 ? -13.477 -22.822 -9.283 1.00 55.91 83 LYS A N 1
ATOM 627 C CA . LYS A 1 83 ? -14.236 -24.008 -8.904 1.00 55.91 83 LYS A CA 1
ATOM 628 C C . LYS A 1 83 ? -15.295 -23.527 -7.919 1.00 55.91 83 LYS A C 1
ATOM 630 O O . LYS A 1 83 ? -14.963 -23.188 -6.784 1.00 55.91 83 LYS A O 1
ATOM 635 N N . ASN A 1 84 ? -16.550 -23.489 -8.360 1.00 53.00 84 ASN A N 1
ATOM 636 C CA . ASN A 1 84 ? -17.675 -23.250 -7.467 1.00 53.00 84 ASN A CA 1
ATOM 637 C C . ASN A 1 84 ? -17.592 -24.234 -6.285 1.00 53.00 84 ASN A C 1
ATOM 639 O O . ASN A 1 84 ? -17.242 -25.405 -6.495 1.00 53.00 84 ASN A O 1
ATOM 643 N N . PRO A 1 85 ? -17.873 -23.786 -5.048 1.00 51.97 85 PRO A N 1
ATOM 644 C CA . PRO A 1 85 ? -17.927 -24.687 -3.907 1.00 51.97 85 PRO A CA 1
ATOM 645 C C . PRO A 1 85 ? -18.939 -25.809 -4.195 1.00 51.97 85 PRO A C 1
ATOM 647 O O . PRO A 1 85 ? -19.979 -25.541 -4.804 1.00 51.97 85 PRO A O 1
ATOM 650 N N . PRO A 1 86 ? -18.642 -27.066 -3.816 1.00 47.12 86 PRO A N 1
ATOM 651 C CA . PRO A 1 86 ? -19.598 -28.150 -3.982 1.00 47.12 86 PRO A CA 1
ATOM 652 C C . PRO A 1 86 ? -20.878 -27.795 -3.221 1.00 47.12 86 PRO A C 1
ATOM 654 O O . PRO A 1 86 ? -20.833 -27.444 -2.042 1.00 47.12 86 PRO A O 1
ATOM 657 N N . SER A 1 87 ? -22.003 -27.831 -3.934 1.00 51.59 87 SER A N 1
ATOM 658 C CA . SER A 1 87 ? -23.326 -27.592 -3.364 1.00 51.59 87 SER A CA 1
ATOM 659 C C . SER A 1 87 ? -23.601 -28.634 -2.269 1.00 51.59 87 SER A C 1
ATOM 661 O O . SER A 1 87 ? -23.300 -29.813 -2.485 1.00 51.59 87 SER A O 1
ATOM 663 N N . PRO A 1 88 ? -24.126 -28.242 -1.098 1.00 57.72 88 PRO A N 1
ATOM 664 C CA . PRO A 1 88 ? -24.525 -29.192 -0.079 1.00 57.72 88 PRO A CA 1
ATOM 665 C C . PRO A 1 88 ? -25.937 -29.666 -0.423 1.00 57.72 88 PRO A C 1
ATOM 667 O O . PRO A 1 88 ? -26.864 -28.891 -0.267 1.00 57.72 88 PRO A O 1
ATOM 670 N N . ASP A 1 89 ? -26.081 -30.878 -0.961 1.00 45.09 89 ASP A N 1
ATOM 671 C CA . ASP A 1 89 ? -27.210 -31.784 -0.675 1.00 45.09 89 ASP A CA 1
ATOM 672 C C . ASP A 1 89 ? -27.237 -32.967 -1.655 1.00 45.09 89 ASP A C 1
ATOM 674 O O . ASP A 1 89 ? -27.600 -32.818 -2.820 1.00 45.09 89 ASP A O 1
ATOM 678 N N . ASN A 1 90 ? -26.882 -34.160 -1.162 1.00 39.09 90 ASN A N 1
ATOM 679 C CA . ASN A 1 90 ? -27.763 -35.335 -1.208 1.00 39.09 90 ASN A CA 1
ATOM 680 C C . ASN A 1 90 ? -27.189 -36.450 -0.298 1.00 39.09 90 ASN A C 1
ATOM 682 O O . ASN A 1 90 ? -26.079 -36.929 -0.556 1.00 39.09 90 ASN A O 1
ATOM 686 N N . PRO A 1 91 ? -27.887 -36.882 0.768 1.00 49.66 91 PRO A N 1
ATOM 687 C CA . PRO A 1 91 ? -27.441 -37.983 1.608 1.00 49.66 91 PRO A CA 1
ATOM 688 C C . PRO A 1 91 ? -27.849 -39.317 0.970 1.00 49.66 91 PRO A C 1
ATOM 690 O O . PRO A 1 91 ? -29.007 -39.720 1.029 1.00 49.66 91 PRO A O 1
ATOM 693 N N . GLY A 1 92 ? -26.897 -40.043 0.386 1.00 42.41 92 GLY A N 1
ATOM 694 C CA . GLY A 1 92 ? -27.153 -41.424 -0.023 1.00 42.41 92 GLY A CA 1
ATOM 695 C C . GLY A 1 92 ? -26.104 -42.014 -0.954 1.00 42.41 92 GLY A C 1
ATOM 696 O O . GLY A 1 92 ? -26.213 -41.884 -2.166 1.00 42.41 92 GLY A O 1
ATOM 697 N N . GLY A 1 93 ? -25.123 -42.725 -0.393 1.00 37.19 93 GLY A N 1
ATOM 698 C CA . GLY A 1 93 ? -24.217 -43.575 -1.172 1.00 37.19 93 GLY A CA 1
ATOM 699 C C . GLY A 1 93 ? -22.899 -43.847 -0.455 1.00 37.19 93 GLY A C 1
ATOM 700 O O . GLY A 1 93 ? -22.080 -42.951 -0.310 1.00 37.19 93 GLY A O 1
ATOM 701 N N . ARG A 1 94 ? -22.732 -45.079 0.027 1.00 41.09 94 ARG A N 1
ATOM 702 C CA . ARG A 1 94 ? -21.609 -45.599 0.827 1.00 41.09 94 ARG A CA 1
ATOM 703 C C . ARG A 1 94 ? -20.284 -45.647 0.052 1.00 41.09 94 ARG A C 1
ATOM 705 O O . ARG A 1 94 ? -20.311 -46.033 -1.109 1.00 41.09 94 ARG A O 1
ATOM 712 N N . ASP A 1 95 ? -19.197 -45.413 0.805 1.00 44.81 95 ASP A N 1
ATOM 713 C CA . ASP A 1 95 ? -17.851 -46.026 0.723 1.00 44.81 95 ASP A CA 1
ATOM 714 C C . ASP A 1 95 ? -17.047 -45.854 -0.587 1.00 44.81 95 ASP A C 1
ATOM 716 O O . ASP A 1 95 ? -17.578 -45.924 -1.681 1.00 44.81 95 ASP A O 1
ATOM 720 N N . THR A 1 96 ? -15.734 -45.617 -0.633 1.00 41.53 96 THR A N 1
ATOM 721 C CA . THR A 1 96 ? -14.587 -45.806 0.276 1.00 41.53 96 THR A CA 1
ATOM 722 C C . THR A 1 96 ? -13.431 -44.939 -0.250 1.00 41.53 96 THR A C 1
ATOM 724 O O . THR A 1 96 ? -13.276 -44.838 -1.467 1.00 41.53 96 THR A O 1
ATOM 727 N N . GLY A 1 97 ? -12.543 -44.419 0.608 1.00 35.69 97 GLY A N 1
ATOM 728 C CA . GLY A 1 97 ? -11.239 -43.927 0.133 1.00 35.69 97 GLY A CA 1
ATOM 729 C C . GLY A 1 97 ? -10.512 -42.967 1.066 1.00 35.69 97 GLY A C 1
ATOM 730 O O . GLY A 1 97 ? -10.392 -41.784 0.767 1.00 35.69 97 GLY A O 1
ATOM 731 N N . ILE A 1 98 ? -10.002 -43.479 2.187 1.00 47.38 98 ILE A N 1
ATOM 732 C CA . ILE A 1 98 ? -8.973 -42.798 2.980 1.00 47.38 98 ILE A CA 1
ATOM 733 C C . ILE A 1 98 ? -7.686 -42.717 2.147 1.00 47.38 98 ILE A C 1
ATOM 735 O O . ILE A 1 98 ? -7.180 -43.748 1.710 1.00 47.38 98 ILE A O 1
ATOM 739 N N . ALA A 1 99 ? -7.113 -41.521 2.008 1.00 36.59 99 ALA A N 1
ATOM 740 C CA . ALA A 1 99 ? -5.688 -41.348 1.737 1.00 36.59 99 ALA A CA 1
ATOM 741 C C . ALA A 1 99 ? -5.169 -40.097 2.466 1.00 36.59 99 ALA A C 1
ATOM 743 O O . ALA A 1 99 ? -5.441 -38.965 2.075 1.00 36.59 99 ALA A O 1
ATOM 744 N N . TRP A 1 100 ? -4.438 -40.331 3.556 1.00 39.12 100 TRP A N 1
ATOM 745 C CA . TRP A 1 100 ? -3.543 -39.362 4.187 1.00 39.12 100 TRP A CA 1
ATOM 746 C C . TRP A 1 100 ? -2.162 -39.454 3.532 1.00 39.12 100 TRP A C 1
ATOM 748 O O . TRP A 1 100 ? -1.707 -40.570 3.296 1.00 39.12 100 TRP A O 1
ATOM 758 N N . GLN A 1 101 ? -1.501 -38.309 3.321 1.00 34.91 101 GLN A N 1
ATOM 759 C CA . GLN A 1 101 ? -0.056 -38.027 3.500 1.00 34.91 101 GLN A CA 1
ATOM 760 C C . GLN A 1 101 ? 0.216 -36.618 2.919 1.00 34.91 101 GLN A C 1
ATOM 762 O O . GLN A 1 101 ? -0.258 -36.314 1.833 1.00 34.91 101 GLN A O 1
ATOM 767 N N . GLY A 1 102 ? 0.889 -35.664 3.566 1.00 38.97 102 GLY A N 1
ATOM 768 C CA . GLY A 1 102 ? 1.781 -35.736 4.718 1.00 38.97 102 GLY A CA 1
ATOM 769 C C . GLY A 1 102 ? 3.238 -35.879 4.279 1.00 38.97 102 GLY A C 1
ATOM 770 O O . GLY A 1 102 ? 3.761 -36.988 4.335 1.00 38.97 102 GLY A O 1
ATOM 771 N N . GLN A 1 103 ? 3.864 -34.775 3.856 1.00 35.56 103 GLN A N 1
ATOM 772 C CA . GLN A 1 103 ? 5.299 -34.504 4.006 1.00 35.56 103 GLN A CA 1
ATOM 773 C C . GLN A 1 103 ? 5.572 -33.007 3.850 1.00 35.56 103 GLN A C 1
ATOM 775 O O . GLN A 1 103 ? 4.980 -32.406 2.926 1.00 35.56 103 GLN A O 1
#

Secondary structure (DSSP, 8-state):
-EEE-SS--SEEEEEEE-TTS-EEEEEEEETTS-EEETTEEEEEETTTTEEEEEESS--GGG-SEEEEEE-----S-PPPP--PPPP----------------

Radius of gyration: 20.33 Å; chains: 1; bounding box: 43×57×38 Å

Foldseek 3Di:
DKDFAPDAAQKKWKWWQDPVRDIDTQDIDGQPDWDDDVQWIKDHPPSRRMIDIDGNDDDPVRDGDMDMDGPPPPPVDDPDPDPDDPDDDDPDDDDDDDDDDDD

Organism: Alligator mississippiensis (NCBI:txid8496)

pLDDT: mean 79.57, std 21.92, range [34.91, 97.62]

InterPro domains:
  IPR007110 Immunoglobulin-like domain [PS50835] (1-68)
  IPR013106 Immunoglobulin V-set domain [PF07686] (3-72)
  IPR013783 Immunoglobulin-like fold [G3DSA:2.60.40.10] (1-83)
  IPR036179 Immunoglobulin-like domain superfamily [SSF48726] (2-71)
  IPR051896 T cell receptor alpha variable region [PTHR19339] (1-85)